Protein AF-A0A4U7D7K3-F1 (afdb_monomer)

pLDDT: mean 75.87, std 16.56, range [34.66, 94.88]

Sequence (155 aa):
MTQQHGRRYEHSLSAELTEATTRDVWLSTVGYSGNSAIGSSDIVVAVAPEAQRRGQNGLYLIEAKKRQAATGKRCSYVFGGSEDDETGVEELLRFINGTPDWATPVVVISFDHRAPIVLDARLLATWLVTSGEVDTATFAEVKDVRASEAERAVC

Structure (mmCIF, N/CA/C/O backbone):
data_AF-A0A4U7D7K3-F1
#
_entry.id   AF-A0A4U7D7K3-F1
#
loop_
_atom_site.group_PDB
_atom_site.id
_atom_site.type_symbol
_atom_site.label_atom_id
_atom_site.label_alt_id
_atom_site.label_comp_id
_atom_site.label_asym_id
_atom_site.label_entity_id
_atom_site.label_seq_id
_atom_site.pdbx_PDB_ins_code
_atom_site.Cartn_x
_atom_site.Cartn_y
_atom_site.Cartn_z
_atom_site.occupancy
_atom_site.B_iso_or_equiv
_atom_site.auth_seq_id
_atom_site.auth_comp_id
_atom_site.auth_asym_id
_atom_site.auth_atom_id
_atom_site.pdbx_PDB_model_num
ATOM 1 N N . MET A 1 1 ? 24.550 3.380 3.953 1.00 37.25 1 MET A N 1
ATOM 2 C CA . MET A 1 1 ? 23.894 4.343 4.878 1.00 37.25 1 MET A CA 1
ATOM 3 C C . MET A 1 1 ? 22.406 4.579 4.556 1.00 37.25 1 MET A C 1
ATOM 5 O O . MET A 1 1 ? 21.781 5.400 5.205 1.00 37.25 1 MET A O 1
ATOM 9 N N . THR A 1 2 ? 21.805 3.843 3.616 1.00 50.66 2 THR A N 1
ATOM 10 C CA . THR A 1 2 ? 20.424 4.011 3.114 1.00 50.66 2 THR A CA 1
ATOM 11 C C . THR A 1 2 ? 19.354 3.296 3.953 1.00 50.66 2 THR A C 1
ATOM 13 O O . THR A 1 2 ? 18.302 3.882 4.197 1.00 50.66 2 THR A O 1
ATOM 16 N N . GL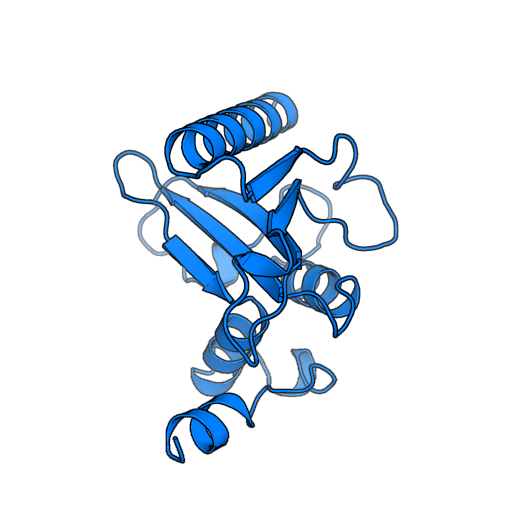N A 1 3 ? 19.636 2.102 4.493 1.00 53.28 3 GLN A N 1
ATOM 17 C CA . GLN A 1 3 ? 18.668 1.328 5.298 1.00 53.28 3 GLN A CA 1
ATOM 18 C C . GLN A 1 3 ? 18.154 2.071 6.549 1.00 53.28 3 GLN A C 1
ATOM 20 O O . GLN A 1 3 ? 16.976 1.983 6.885 1.00 53.28 3 GLN A O 1
ATOM 25 N N . GLN A 1 4 ? 18.997 2.865 7.225 1.00 59.00 4 GLN A N 1
ATOM 26 C CA . GLN A 1 4 ? 18.555 3.656 8.387 1.00 59.00 4 GLN A CA 1
ATOM 27 C C . GLN A 1 4 ? 17.565 4.770 8.015 1.00 59.00 4 GLN A C 1
ATOM 29 O O . GLN A 1 4 ? 16.750 5.155 8.852 1.00 59.00 4 GLN A O 1
ATOM 34 N N . HIS A 1 5 ? 17.628 5.303 6.791 1.00 60.97 5 HIS A N 1
ATOM 35 C CA . HIS A 1 5 ? 16.716 6.356 6.344 1.00 60.97 5 HIS A CA 1
ATOM 36 C C . HIS A 1 5 ? 15.345 5.803 5.940 1.00 60.97 5 HIS A C 1
ATOM 38 O O . HIS A 1 5 ? 14.347 6.453 6.248 1.00 60.97 5 HIS A O 1
ATOM 44 N N . GLY A 1 6 ? 15.293 4.610 5.331 1.00 74.88 6 GLY A N 1
ATOM 45 C CA . GLY A 1 6 ? 14.039 3.901 5.033 1.00 74.88 6 GLY A CA 1
ATOM 46 C C . GLY A 1 6 ? 13.260 3.583 6.308 1.00 74.88 6 GLY A C 1
ATOM 47 O O . GLY A 1 6 ? 12.173 4.114 6.520 1.00 74.88 6 GLY A O 1
ATOM 48 N N . ARG A 1 7 ? 13.914 2.904 7.257 1.00 81.19 7 ARG A N 1
ATOM 49 C CA . ARG A 1 7 ? 13.294 2.527 8.535 1.00 81.19 7 ARG A CA 1
ATOM 50 C C . ARG A 1 7 ? 12.784 3.718 9.352 1.00 81.19 7 ARG A C 1
ATOM 52 O O . ARG A 1 7 ? 11.734 3.649 9.982 1.00 81.19 7 ARG A O 1
ATOM 59 N N . ARG A 1 8 ? 13.513 4.842 9.363 1.00 84.12 8 ARG A N 1
ATOM 60 C CA . ARG A 1 8 ? 13.037 6.075 10.024 1.00 84.12 8 ARG A CA 1
ATOM 61 C C . ARG A 1 8 ? 11.771 6.621 9.371 1.00 84.12 8 ARG A C 1
ATOM 63 O O . ARG A 1 8 ? 10.901 7.116 10.080 1.00 84.12 8 ARG A O 1
ATOM 70 N N . TYR A 1 9 ? 11.684 6.559 8.046 1.00 84.31 9 TYR A N 1
ATOM 71 C CA . TYR A 1 9 ? 10.498 6.996 7.323 1.00 84.31 9 TYR A CA 1
ATOM 72 C C . TYR A 1 9 ? 9.302 6.078 7.595 1.00 84.31 9 TYR A C 1
ATOM 74 O O . TYR A 1 9 ? 8.240 6.595 7.916 1.00 84.31 9 TYR A O 1
ATOM 82 N N . GLU A 1 10 ? 9.481 4.756 7.579 1.00 87.00 10 GLU A N 1
ATOM 83 C CA . GLU A 1 10 ? 8.424 3.793 7.934 1.00 87.00 10 GLU A CA 1
ATOM 84 C C . GLU A 1 10 ? 7.861 4.056 9.339 1.00 87.00 10 GLU A C 1
ATOM 86 O O . GLU A 1 10 ? 6.647 4.107 9.530 1.00 87.00 10 GLU A O 1
ATOM 91 N N . HIS A 1 11 ? 8.735 4.303 10.323 1.00 87.00 11 HIS A N 1
ATOM 92 C CA . HIS A 1 11 ? 8.310 4.669 11.676 1.00 87.00 11 HIS A CA 1
ATOM 93 C C . HIS A 1 11 ? 7.578 6.021 11.728 1.00 87.00 11 HIS A C 1
ATOM 95 O O . HIS A 1 11 ? 6.594 6.139 12.454 1.00 87.00 11 HIS A O 1
ATOM 101 N N . SER A 1 12 ? 8.022 7.025 10.961 1.00 88.56 12 SER A N 1
ATOM 102 C CA . SER A 1 12 ? 7.328 8.320 10.856 1.00 88.56 12 SER A CA 1
ATOM 103 C C . SER A 1 12 ? 5.931 8.153 10.262 1.00 88.56 12 SER A C 1
ATOM 105 O O . SER A 1 12 ? 4.960 8.627 10.839 1.00 88.56 12 SER A O 1
ATOM 107 N N . LEU A 1 13 ? 5.819 7.419 9.152 1.00 89.12 13 LEU A N 1
ATOM 108 C CA . LEU A 1 13 ? 4.550 7.151 8.481 1.00 89.12 13 LEU A CA 1
ATOM 109 C C . LEU A 1 13 ? 3.596 6.357 9.385 1.00 89.12 13 LEU A C 1
ATOM 111 O O . LEU A 1 13 ? 2.416 6.676 9.470 1.00 89.12 13 LEU A O 1
ATOM 115 N N . SER A 1 14 ? 4.104 5.358 10.108 1.00 89.25 14 SER A N 1
ATOM 116 C CA . SER A 1 14 ? 3.335 4.606 11.105 1.00 89.25 14 SER A CA 1
ATOM 117 C C . SER A 1 14 ? 2.802 5.509 12.227 1.00 89.25 14 SER A C 1
ATOM 119 O O . SER A 1 14 ? 1.644 5.366 12.625 1.00 89.25 14 SER A O 1
ATOM 121 N N . ALA A 1 15 ? 3.603 6.463 12.709 1.00 88.19 15 ALA A N 1
ATOM 122 C CA . ALA A 1 15 ? 3.167 7.428 13.716 1.00 88.19 15 ALA A CA 1
ATOM 123 C C . ALA A 1 15 ? 2.086 8.379 13.173 1.00 88.19 15 ALA A C 1
ATOM 125 O O . ALA A 1 15 ? 1.055 8.547 13.821 1.00 88.19 15 ALA A O 1
ATOM 126 N N . GLU A 1 16 ? 2.273 8.922 11.966 1.00 89.31 16 GLU A N 1
ATOM 127 C CA . GLU A 1 16 ? 1.286 9.777 11.288 1.00 89.31 16 GLU A CA 1
ATOM 128 C C . GLU A 1 16 ? -0.048 9.045 11.076 1.00 89.31 16 GLU A C 1
ATOM 130 O O . GLU A 1 16 ? -1.113 9.583 11.373 1.00 89.31 16 GLU A O 1
ATOM 135 N N . LEU A 1 17 ? -0.005 7.788 10.620 1.00 88.44 17 LEU A N 1
ATOM 136 C CA . LEU A 1 17 ? -1.201 6.957 10.469 1.00 88.44 17 LEU A CA 1
ATOM 137 C C . LEU A 1 17 ? -1.885 6.693 11.814 1.00 88.44 17 LEU A C 1
ATOM 139 O O . LEU A 1 17 ? -3.110 6.706 11.884 1.00 88.44 17 LEU A O 1
ATOM 143 N N . THR A 1 18 ? -1.118 6.479 12.884 1.00 89.62 18 THR A N 1
ATOM 144 C CA . THR A 1 18 ? -1.675 6.266 14.230 1.00 89.62 18 THR A CA 1
ATOM 145 C C . THR A 1 18 ? -2.400 7.516 14.726 1.00 89.62 18 THR A C 1
ATOM 147 O O . THR A 1 18 ? -3.488 7.414 15.280 1.00 89.62 18 THR A O 1
ATOM 150 N N . GLU A 1 19 ? -1.829 8.700 14.499 1.00 89.62 19 GLU A N 1
ATOM 151 C CA . GLU A 1 19 ? -2.439 9.978 14.884 1.00 89.62 19 GLU A CA 1
ATOM 152 C C . GLU A 1 19 ? -3.699 10.293 14.062 1.00 89.62 19 GLU A C 1
ATOM 154 O O . GLU A 1 19 ? -4.669 10.842 14.585 1.00 89.62 19 GLU A O 1
ATOM 159 N N . ALA A 1 20 ? -3.710 9.913 12.784 1.00 87.44 20 ALA A N 1
ATOM 160 C CA . ALA A 1 20 ? -4.828 10.151 11.875 1.00 87.44 20 ALA A CA 1
ATOM 161 C C . ALA A 1 20 ? -5.981 9.137 12.006 1.00 87.44 20 ALA A C 1
ATOM 163 O O . ALA A 1 20 ? -7.013 9.301 11.350 1.00 87.44 20 ALA A O 1
ATOM 164 N N . THR A 1 21 ? -5.821 8.076 12.803 1.00 88.44 21 THR A N 1
ATOM 165 C CA . THR A 1 21 ? -6.794 6.979 12.907 1.00 88.44 21 THR A CA 1
ATOM 166 C C . THR A 1 21 ? -7.389 6.847 14.310 1.00 88.44 21 THR A C 1
ATOM 168 O O . THR A 1 21 ? -7.019 7.548 15.249 1.00 88.44 21 THR A O 1
ATOM 171 N N . THR A 1 22 ? -8.413 6.001 14.442 1.00 89.38 22 THR A N 1
ATOM 172 C CA . THR A 1 22 ? -9.131 5.773 15.703 1.00 89.38 22 THR A CA 1
ATOM 173 C C . THR A 1 22 ? -8.705 4.455 16.343 1.00 89.38 22 THR A C 1
ATOM 175 O O . THR A 1 22 ? -7.962 3.663 15.772 1.00 89.38 22 THR A O 1
ATOM 178 N N . ARG A 1 23 ? -9.274 4.163 17.518 1.00 89.06 23 ARG A N 1
ATOM 179 C CA . ARG A 1 23 ? -9.154 2.868 18.210 1.00 89.06 23 ARG A CA 1
ATOM 180 C C . ARG A 1 23 ? -9.601 1.648 17.389 1.00 89.06 23 ARG A C 1
ATOM 182 O O . ARG A 1 23 ? -9.371 0.526 17.824 1.00 89.06 23 ARG A O 1
ATOM 189 N N . ASP A 1 24 ? -10.274 1.868 16.263 1.00 92.38 24 ASP A N 1
ATOM 190 C CA . ASP A 1 24 ? -10.760 0.817 15.371 1.00 92.38 24 ASP A CA 1
ATOM 191 C C . ASP A 1 24 ? -9.711 0.437 14.314 1.00 92.38 24 ASP A C 1
ATOM 193 O O . ASP A 1 24 ? -9.963 -0.418 13.470 1.00 92.38 24 ASP A O 1
ATOM 197 N N . VAL A 1 25 ? -8.534 1.068 14.344 1.00 92.75 25 VAL A N 1
ATOM 198 C CA . VAL A 1 25 ? -7.404 0.765 13.469 1.00 92.75 25 VAL A CA 1
ATOM 199 C C . VAL A 1 25 ? -6.212 0.354 14.323 1.00 92.75 25 VAL A C 1
ATOM 201 O O . VAL A 1 25 ? -5.833 1.034 15.274 1.00 92.75 25 VAL A O 1
ATOM 204 N N . TRP A 1 26 ? -5.602 -0.770 13.967 1.00 93.62 26 TRP A N 1
ATOM 205 C CA . TRP A 1 26 ? -4.327 -1.216 14.507 1.00 93.62 26 TRP A CA 1
ATOM 206 C C . TRP A 1 26 ? -3.293 -1.242 13.390 1.00 93.62 26 TRP A C 1
ATOM 208 O O . TRP A 1 26 ? -3.602 -1.645 12.271 1.00 93.62 26 TRP A O 1
ATOM 218 N N . LEU A 1 27 ? -2.058 -0.842 13.679 1.00 93.50 27 LEU A N 1
ATOM 219 C CA . LEU A 1 27 ? -0.985 -0.888 12.695 1.00 93.50 27 LEU A CA 1
ATOM 220 C C . LEU A 1 27 ? 0.362 -1.236 13.318 1.00 93.50 27 LEU A C 1
ATOM 222 O O . LEU A 1 27 ? 0.592 -1.014 14.508 1.00 93.50 27 LEU A O 1
ATOM 226 N N . SER A 1 28 ? 1.261 -1.777 12.499 1.00 90.25 28 SER A N 1
ATOM 227 C CA . SER A 1 28 ? 2.618 -2.135 12.909 1.00 90.25 28 SER A CA 1
ATOM 228 C C . SER A 1 28 ? 3.586 -2.107 11.730 1.00 90.25 28 SER A C 1
ATOM 230 O O . SER A 1 28 ? 3.208 -2.449 10.610 1.00 90.25 28 SER A O 1
ATOM 232 N N . THR A 1 29 ? 4.838 -1.718 11.980 1.00 89.56 29 THR A N 1
ATOM 233 C CA . THR A 1 29 ? 5.917 -1.837 10.993 1.00 89.56 29 THR A CA 1
ATOM 234 C C . THR A 1 29 ? 6.458 -3.269 10.962 1.00 89.56 29 THR A C 1
ATOM 236 O O . THR A 1 29 ? 6.608 -3.918 12.001 1.00 89.56 29 THR A O 1
ATOM 239 N N . VAL A 1 30 ? 6.792 -3.776 9.777 1.00 85.38 30 VAL A N 1
ATOM 240 C CA . VAL A 1 30 ? 7.366 -5.112 9.594 1.00 85.38 30 VAL A CA 1
ATOM 241 C C . VAL A 1 30 ? 8.885 -4.999 9.562 1.00 85.38 30 VAL A C 1
ATOM 243 O O . VAL A 1 30 ? 9.488 -4.597 8.577 1.00 85.38 30 VAL A O 1
ATOM 246 N N . GLY A 1 31 ? 9.537 -5.359 10.666 1.00 67.25 31 GLY A N 1
ATOM 247 C CA . GLY A 1 31 ? 10.955 -5.044 10.879 1.00 67.25 31 GLY A CA 1
ATOM 248 C C . GLY A 1 31 ? 11.986 -5.698 9.942 1.00 67.25 31 GLY A C 1
ATOM 249 O O . GLY A 1 31 ? 13.157 -5.332 10.046 1.00 67.25 31 GLY A O 1
ATOM 250 N N . TYR A 1 32 ? 11.600 -6.648 9.079 1.00 66.31 32 TYR A N 1
ATOM 251 C CA . TYR A 1 32 ? 12.500 -7.392 8.177 1.00 66.31 32 TYR A CA 1
ATOM 252 C C . TYR A 1 32 ? 11.941 -7.557 6.747 1.00 66.31 32 TYR A C 1
ATOM 254 O O . TYR A 1 32 ? 12.288 -8.527 6.072 1.00 66.31 32 TYR A O 1
ATOM 262 N N . SER A 1 33 ? 11.096 -6.630 6.277 1.00 60.34 33 SER A N 1
ATOM 263 C CA . SER A 1 33 ? 10.426 -6.719 4.965 1.00 60.34 33 SER A CA 1
ATOM 264 C C . SER A 1 33 ? 11.386 -6.934 3.784 1.00 60.34 33 SER A C 1
ATOM 266 O O . SER A 1 33 ? 11.111 -7.736 2.896 1.00 60.34 33 SER A O 1
ATOM 268 N N . GLY A 1 34 ? 12.562 -6.299 3.815 1.00 55.56 34 GLY A N 1
ATOM 269 C CA . GLY A 1 34 ? 13.567 -6.391 2.750 1.00 55.56 34 GLY A CA 1
ATOM 270 C C . GLY A 1 34 ? 14.380 -7.692 2.684 1.00 55.56 34 GLY A C 1
ATOM 271 O O . GLY A 1 34 ? 15.155 -7.854 1.751 1.00 55.56 34 GLY A O 1
ATOM 272 N N . ASN A 1 35 ? 14.246 -8.612 3.650 1.00 51.50 35 ASN A N 1
ATOM 273 C CA . ASN A 1 35 ? 15.077 -9.828 3.725 1.00 51.50 35 ASN A CA 1
ATOM 274 C C . ASN A 1 35 ? 14.266 -11.133 3.627 1.00 51.50 35 ASN A C 1
ATOM 276 O O . ASN A 1 35 ? 14.805 -12.220 3.847 1.00 51.50 35 ASN A O 1
ATOM 280 N N . SER A 1 36 ? 12.963 -11.049 3.344 1.00 52.69 36 SER A N 1
ATOM 281 C CA . SER A 1 36 ? 12.122 -12.224 3.130 1.00 52.69 36 SER A CA 1
ATOM 282 C C . SER A 1 36 ? 12.012 -12.558 1.643 1.00 52.69 36 SER A C 1
ATOM 284 O O . SER A 1 36 ? 11.718 -11.709 0.808 1.00 52.69 36 SER A O 1
ATOM 286 N N . ALA A 1 37 ? 12.183 -13.843 1.315 1.00 51.69 37 ALA A N 1
ATOM 287 C CA . ALA A 1 37 ? 11.938 -14.380 -0.030 1.00 51.69 37 ALA A CA 1
ATOM 288 C C . ALA A 1 37 ? 10.470 -14.226 -0.484 1.00 51.69 37 ALA A C 1
ATOM 290 O O . ALA A 1 37 ? 10.151 -14.381 -1.658 1.00 51.69 37 ALA A O 1
ATOM 291 N N . ILE A 1 38 ? 9.577 -13.924 0.458 1.00 56.75 38 ILE A N 1
ATOM 292 C CA . ILE A 1 38 ? 8.185 -13.559 0.226 1.00 56.75 38 ILE A CA 1
ATOM 293 C C . ILE A 1 38 ? 8.144 -12.031 0.280 1.00 56.75 38 ILE A C 1
ATOM 295 O O . ILE A 1 38 ? 8.596 -11.468 1.275 1.00 56.75 38 ILE A O 1
ATOM 299 N N . GLY A 1 39 ? 7.654 -11.365 -0.772 1.00 60.19 39 GLY A N 1
ATOM 300 C CA . GLY A 1 39 ? 7.470 -9.910 -0.773 1.00 60.19 39 GLY A CA 1
ATOM 301 C C . GLY A 1 39 ? 6.650 -9.494 0.446 1.00 60.19 39 GLY A C 1
ATOM 302 O O . GLY A 1 39 ? 5.482 -9.858 0.552 1.00 60.19 39 GLY A O 1
ATOM 303 N N . SER A 1 40 ? 7.282 -8.815 1.399 1.00 69.56 40 SER A N 1
ATOM 304 C CA . SER A 1 40 ? 6.654 -8.403 2.651 1.00 69.56 40 SER A CA 1
ATOM 305 C C . SER A 1 40 ? 6.406 -6.907 2.605 1.00 69.56 40 SER A C 1
ATOM 307 O O . SER A 1 40 ? 7.288 -6.161 2.210 1.00 69.56 40 SER A O 1
ATOM 309 N N . SER A 1 41 ? 5.236 -6.478 3.074 1.00 86.56 41 SER A N 1
ATOM 310 C CA . SER A 1 41 ? 4.939 -5.063 3.306 1.00 86.56 41 SER A CA 1
ATOM 311 C C . SER A 1 41 ? 5.869 -4.456 4.346 1.00 86.56 41 SER A C 1
ATOM 313 O O . SER A 1 41 ? 6.258 -5.157 5.281 1.00 86.56 41 SER A O 1
ATOM 315 N N . ASP A 1 42 ? 6.087 -3.150 4.272 1.00 88.12 42 ASP A N 1
ATOM 316 C CA . ASP A 1 42 ? 6.754 -2.363 5.311 1.00 88.12 42 ASP A CA 1
ATOM 317 C C . ASP A 1 42 ? 5.841 -2.071 6.508 1.00 88.12 42 ASP A C 1
ATOM 319 O O . ASP A 1 42 ? 6.292 -2.033 7.654 1.00 88.12 42 ASP A O 1
ATOM 323 N N . ILE A 1 43 ? 4.542 -1.862 6.268 1.00 91.81 43 ILE A N 1
ATOM 324 C CA . ILE A 1 43 ? 3.553 -1.566 7.313 1.00 91.81 43 ILE A CA 1
ATOM 325 C C . ILE A 1 43 ? 2.309 -2.424 7.096 1.00 91.81 43 ILE A C 1
ATOM 327 O O . ILE A 1 43 ? 1.794 -2.536 5.987 1.00 91.81 43 ILE A O 1
ATOM 331 N N . VAL A 1 44 ? 1.792 -2.997 8.177 1.00 93.38 44 VAL A N 1
A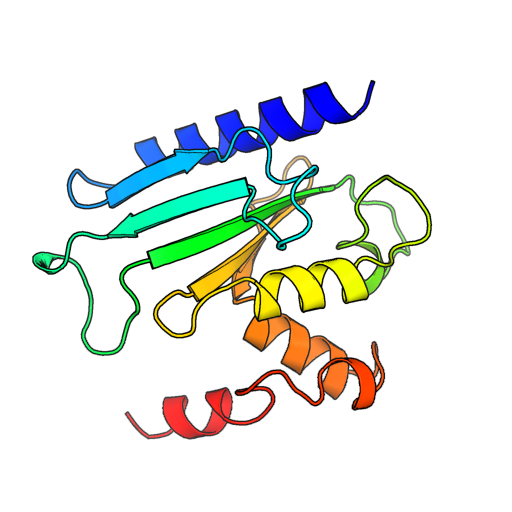TOM 332 C CA . VAL A 1 44 ? 0.501 -3.688 8.203 1.00 93.38 44 VAL A CA 1
ATOM 333 C C . VAL A 1 44 ? -0.506 -2.801 8.913 1.00 93.38 44 VAL A C 1
ATOM 335 O O . VAL A 1 44 ? -0.217 -2.297 9.997 1.00 93.38 44 VAL A O 1
ATOM 338 N N . VAL A 1 45 ? -1.690 -2.637 8.328 1.00 94.31 45 VAL A N 1
ATOM 339 C CA . VAL A 1 45 ? -2.814 -1.910 8.925 1.00 94.31 45 VAL A CA 1
ATOM 340 C C . VAL A 1 45 ? -4.042 -2.810 8.931 1.00 94.31 45 VAL A C 1
ATOM 342 O O . VAL A 1 45 ? -4.502 -3.250 7.881 1.00 94.31 45 VAL A O 1
ATOM 345 N N . ALA A 1 46 ? -4.592 -3.070 10.110 1.00 94.88 46 ALA A N 1
ATOM 346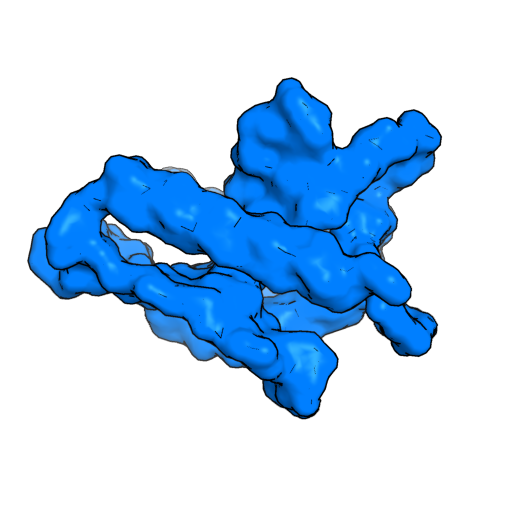 C CA . ALA A 1 46 ? -5.814 -3.830 10.314 1.00 94.88 46 ALA A CA 1
ATOM 347 C C . ALA A 1 46 ? -6.929 -2.914 10.831 1.00 94.88 46 ALA A C 1
ATOM 349 O O . ALA A 1 46 ? -6.726 -2.124 11.750 1.00 94.88 46 ALA A O 1
ATOM 350 N N . VAL A 1 47 ? -8.117 -3.047 10.256 1.00 94.44 47 VAL A N 1
ATOM 351 C CA . VAL A 1 47 ? -9.323 -2.303 10.623 1.00 94.44 47 VAL A CA 1
ATOM 352 C C . VAL A 1 47 ? -10.295 -3.256 11.306 1.00 94.44 47 VAL A C 1
ATOM 354 O O . VAL A 1 47 ? -10.578 -4.341 10.789 1.00 94.44 47 VAL A O 1
ATOM 357 N N . ALA A 1 48 ? -10.819 -2.852 12.459 1.00 92.62 48 ALA A N 1
ATOM 358 C CA . ALA A 1 48 ? -11.797 -3.611 13.222 1.00 92.62 48 ALA A CA 1
ATOM 359 C C . ALA A 1 48 ? -13.028 -3.934 12.352 1.00 92.62 48 ALA A C 1
ATOM 361 O O . ALA A 1 48 ? -13.493 -3.050 11.623 1.00 92.62 48 ALA A O 1
ATOM 362 N N . PRO A 1 49 ? -13.574 -5.164 12.407 1.00 90.44 49 PRO A N 1
ATOM 363 C CA . PRO A 1 49 ? -14.711 -5.576 11.581 1.00 90.44 49 PRO A CA 1
ATOM 364 C C . PRO A 1 49 ? -15.906 -4.618 11.629 1.00 90.44 49 PRO A C 1
ATOM 366 O O . PRO A 1 49 ? -16.554 -4.389 10.613 1.00 90.44 49 PRO A O 1
ATOM 369 N N . GLU A 1 50 ? -16.172 -4.014 12.785 1.00 89.88 50 GLU A N 1
ATOM 370 C CA . GLU A 1 50 ? -17.289 -3.091 13.006 1.00 89.88 50 GLU A CA 1
ATOM 371 C C . GLU A 1 50 ? -17.114 -1.749 12.278 1.00 89.88 50 GLU A C 1
ATOM 373 O O . GLU A 1 50 ? -18.099 -1.066 11.999 1.00 89.88 50 GLU A O 1
ATOM 378 N N . ALA A 1 51 ? -15.872 -1.373 11.964 1.00 87.50 51 ALA A N 1
ATOM 379 C CA . ALA A 1 51 ? -15.527 -0.155 11.237 1.00 87.50 51 ALA A CA 1
ATOM 380 C C . ALA A 1 51 ? -15.331 -0.392 9.727 1.00 87.50 51 ALA A C 1
ATOM 382 O O . ALA A 1 51 ? -15.163 0.566 8.966 1.00 87.50 51 ALA A O 1
ATOM 383 N N . GLN A 1 52 ? -15.363 -1.648 9.270 1.00 87.06 52 GLN A N 1
ATOM 384 C CA . GLN A 1 52 ? -15.222 -1.984 7.855 1.00 87.06 52 GLN A CA 1
ATOM 385 C C . GLN A 1 52 ? -16.495 -1.630 7.081 1.00 87.06 52 GLN A C 1
ATOM 387 O O . GLN A 1 52 ? -17.618 -1.925 7.494 1.00 87.06 52 GLN A O 1
ATOM 392 N N . ARG A 1 53 ? -16.331 -1.027 5.900 1.00 83.56 53 ARG A N 1
ATOM 393 C CA . ARG A 1 53 ? -17.447 -0.863 4.963 1.00 83.56 53 ARG A CA 1
ATOM 394 C C . ARG A 1 53 ? -17.676 -2.172 4.222 1.00 83.56 53 ARG A C 1
ATOM 396 O O . ARG A 1 53 ? -16.734 -2.889 3.891 1.00 83.56 53 ARG A O 1
ATOM 403 N N . ARG A 1 54 ? -18.937 -2.461 3.903 1.00 79.94 54 ARG A N 1
ATOM 404 C CA . ARG A 1 54 ? -19.301 -3.641 3.113 1.00 79.94 54 ARG A CA 1
ATOM 405 C C . ARG A 1 54 ? -18.521 -3.656 1.792 1.00 79.94 54 ARG A C 1
ATOM 407 O O . ARG A 1 54 ? -18.548 -2.672 1.060 1.00 79.94 54 ARG A O 1
ATOM 414 N N . GLY A 1 55 ? -17.865 -4.778 1.502 1.00 75.12 55 GLY A N 1
ATOM 415 C CA . GLY A 1 55 ? -17.064 -4.957 0.287 1.00 75.12 55 GLY A CA 1
ATOM 416 C C . GLY A 1 55 ? -15.655 -4.359 0.350 1.00 75.12 55 GLY A C 1
ATOM 417 O O . GLY A 1 55 ? -14.966 -4.368 -0.662 1.00 75.12 55 GLY A O 1
ATOM 418 N N . GLN A 1 56 ? -15.212 -3.845 1.503 1.00 80.12 56 GLN A N 1
ATOM 419 C CA . GLN A 1 56 ? -13.826 -3.424 1.707 1.00 80.12 56 GLN A CA 1
ATOM 420 C C . GLN A 1 56 ? -13.065 -4.448 2.542 1.00 80.12 56 GLN A C 1
ATOM 422 O O . GLN A 1 56 ? -13.584 -4.964 3.531 1.00 80.12 56 GLN A O 1
ATOM 427 N N . ASN A 1 57 ? -11.815 -4.701 2.160 1.00 84.56 57 ASN A N 1
ATOM 428 C CA . ASN A 1 57 ? -10.913 -5.508 2.966 1.00 84.56 57 ASN A CA 1
ATOM 429 C C . ASN A 1 57 ? -10.574 -4.781 4.273 1.00 84.56 57 ASN A C 1
ATOM 431 O O . ASN A 1 57 ? -10.381 -3.563 4.308 1.00 84.56 57 ASN A O 1
ATOM 435 N N . GLY A 1 58 ? -10.480 -5.559 5.350 1.00 89.88 58 GLY A N 1
ATOM 436 C CA . GLY A 1 58 ? -10.070 -5.082 6.667 1.00 89.88 58 GLY A CA 1
ATOM 437 C C . GLY A 1 58 ? -8.562 -5.012 6.873 1.00 89.88 58 GLY A C 1
ATOM 438 O O . GLY A 1 58 ? -8.124 -4.418 7.850 1.00 89.88 58 GLY A O 1
ATOM 439 N N . LEU A 1 59 ? -7.769 -5.621 5.987 1.00 93.69 59 LEU A N 1
ATOM 440 C CA . LEU A 1 59 ? -6.312 -5.627 6.069 1.00 93.69 59 LEU A CA 1
ATOM 441 C C . LEU A 1 59 ? -5.718 -4.859 4.887 1.00 93.69 59 LEU A C 1
ATOM 443 O O . LEU A 1 59 ? -6.017 -5.164 3.733 1.00 93.69 59 LEU A O 1
ATOM 447 N N . TYR A 1 60 ? -4.839 -3.910 5.186 1.00 93.94 60 TYR A N 1
ATOM 448 C CA . TYR A 1 60 ? -4.044 -3.172 4.215 1.00 93.94 60 TYR A CA 1
ATOM 449 C C . TYR A 1 60 ? -2.572 -3.469 4.468 1.00 93.94 60 TYR A C 1
ATOM 451 O O . TYR A 1 60 ? -2.075 -3.330 5.588 1.00 93.94 60 TYR A O 1
ATOM 459 N N . LEU A 1 61 ? -1.885 -3.890 3.417 1.00 94.00 61 LEU A N 1
ATOM 460 C CA . LEU A 1 61 ? -0.448 -4.107 3.408 1.00 94.00 61 LEU A CA 1
ATOM 461 C C . LEU A 1 61 ? 0.171 -2.925 2.679 1.00 94.00 61 LEU A C 1
ATOM 463 O O . LEU A 1 61 ? -0.237 -2.637 1.561 1.00 94.00 61 LEU A O 1
ATOM 467 N N . ILE A 1 62 ? 1.096 -2.211 3.310 1.00 92.62 62 ILE A N 1
ATOM 468 C CA . ILE A 1 62 ? 1.668 -0.975 2.777 1.00 92.62 62 ILE A CA 1
ATOM 469 C C . ILE A 1 62 ? 3.141 -1.185 2.444 1.00 92.62 62 ILE A C 1
ATOM 471 O O . ILE A 1 62 ? 3.935 -1.517 3.321 1.00 92.62 62 ILE A O 1
ATOM 475 N N . GLU A 1 63 ? 3.489 -0.898 1.197 1.00 90.44 63 GLU A N 1
ATOM 476 C CA . GLU A 1 63 ? 4.855 -0.694 0.725 1.00 90.44 63 GLU A CA 1
ATOM 477 C C . GLU A 1 63 ? 5.164 0.812 0.732 1.00 90.44 63 GLU A C 1
ATOM 479 O O . GLU A 1 63 ? 4.471 1.600 0.077 1.00 90.44 63 GLU A O 1
ATOM 484 N N . ALA A 1 64 ? 6.176 1.242 1.487 1.00 88.19 64 ALA A N 1
ATOM 485 C CA . ALA A 1 64 ? 6.432 2.649 1.778 1.00 88.19 64 ALA A CA 1
ATOM 486 C C . ALA A 1 64 ? 7.710 3.144 1.083 1.00 88.19 64 ALA A C 1
ATOM 488 O O . ALA A 1 64 ? 8.840 2.854 1.473 1.00 88.19 64 ALA A O 1
ATOM 489 N N . LYS A 1 65 ? 7.559 3.993 0.063 1.00 83.25 65 LYS A N 1
ATOM 490 C CA . LYS A 1 65 ? 8.679 4.536 -0.714 1.00 83.25 65 LYS A CA 1
ATOM 491 C C . LYS A 1 65 ? 8.861 6.034 -0.473 1.00 83.25 65 LYS A C 1
ATOM 493 O O . LYS A 1 65 ? 8.103 6.865 -0.971 1.00 83.25 65 LYS A O 1
ATOM 498 N N . LYS A 1 66 ? 9.955 6.412 0.196 1.00 83.06 66 LYS A N 1
ATOM 499 C CA . LYS A 1 66 ? 10.427 7.806 0.207 1.00 83.06 66 LYS A CA 1
ATOM 500 C C . LYS A 1 66 ? 11.336 8.073 -0.990 1.00 83.06 66 LYS A C 1
ATOM 502 O O . LYS A 1 66 ? 12.271 7.309 -1.248 1.00 83.06 66 LYS A O 1
ATOM 507 N N . ARG A 1 67 ? 11.075 9.151 -1.730 1.00 78.31 67 ARG A N 1
ATOM 508 C CA . ARG A 1 67 ? 11.837 9.539 -2.923 1.00 78.31 67 ARG A CA 1
ATOM 509 C C . ARG A 1 67 ? 12.143 11.030 -2.925 1.00 78.31 67 ARG A C 1
ATOM 511 O O . ARG A 1 67 ? 11.361 11.852 -2.462 1.00 78.31 67 ARG A O 1
ATOM 518 N N . GLN A 1 68 ? 13.281 11.379 -3.511 1.00 73.25 68 GLN A N 1
ATOM 519 C CA . GLN A 1 68 ? 13.577 12.760 -3.872 1.00 73.25 68 GLN A CA 1
ATOM 520 C C . GLN A 1 68 ? 13.036 13.018 -5.275 1.00 73.25 68 GLN A C 1
ATOM 522 O O . GLN A 1 68 ? 13.259 12.220 -6.189 1.00 73.25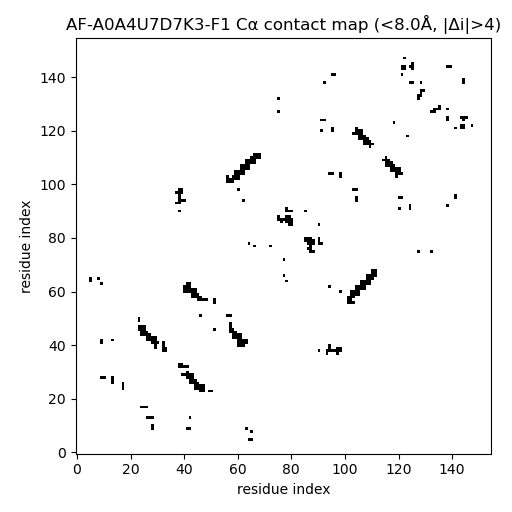 68 GLN A O 1
ATOM 527 N N . ALA A 1 69 ? 12.305 14.118 -5.449 1.00 61.97 69 ALA A N 1
ATOM 528 C CA . ALA A 1 69 ? 11.814 14.521 -6.758 1.00 61.97 69 ALA A CA 1
ATOM 529 C C . ALA A 1 69 ? 13.009 14.958 -7.620 1.00 61.97 69 ALA A C 1
ATOM 531 O O . ALA A 1 69 ? 13.516 16.066 -7.474 1.00 61.97 69 ALA A O 1
ATOM 532 N N . ALA A 1 70 ? 13.480 14.076 -8.500 1.00 59.22 70 ALA A N 1
ATOM 533 C CA . ALA A 1 70 ? 14.483 14.404 -9.504 1.00 59.22 70 ALA A CA 1
ATOM 534 C C . ALA A 1 70 ? 13.787 14.608 -10.853 1.00 59.22 70 ALA A C 1
ATOM 536 O O . ALA A 1 70 ? 13.074 13.725 -11.335 1.00 59.22 70 ALA A O 1
ATOM 537 N N . THR A 1 71 ? 13.987 15.777 -11.458 1.00 50.75 71 THR A N 1
ATOM 538 C CA . THR A 1 71 ? 13.423 16.132 -12.765 1.00 50.75 71 THR A CA 1
ATOM 539 C C . THR A 1 71 ? 13.768 15.069 -13.817 1.00 50.75 71 THR A C 1
ATOM 541 O O . THR A 1 71 ? 14.927 14.682 -13.945 1.00 50.75 71 THR A O 1
ATOM 544 N N . GLY A 1 72 ? 12.771 14.599 -14.578 1.00 52.19 72 GLY A N 1
ATOM 545 C CA . GLY A 1 72 ? 12.962 13.698 -15.726 1.00 52.19 72 GLY A CA 1
ATOM 546 C C . GLY A 1 72 ? 12.861 12.190 -15.451 1.00 52.19 72 GLY A C 1
ATOM 547 O O . GLY A 1 72 ? 12.922 11.415 -16.402 1.00 52.19 72 GLY A O 1
ATOM 548 N N . LYS A 1 73 ? 12.666 11.746 -14.200 1.00 57.16 73 LYS A N 1
ATOM 549 C CA . LYS A 1 73 ? 12.405 10.325 -13.898 1.00 57.16 73 LYS A CA 1
ATOM 550 C C . LYS A 1 73 ? 10.910 10.003 -14.021 1.00 57.16 73 LYS A C 1
ATOM 552 O O . LYS A 1 73 ? 10.085 10.666 -13.397 1.00 57.16 73 LYS A O 1
ATOM 557 N N . ARG A 1 74 ? 10.567 8.996 -14.836 1.00 57.47 74 ARG A N 1
ATOM 558 C CA . ARG A 1 74 ? 9.189 8.491 -15.005 1.00 57.47 74 ARG A CA 1
ATOM 559 C C . ARG A 1 74 ? 8.716 7.702 -13.781 1.00 57.47 74 ARG A C 1
ATOM 561 O O . ARG A 1 74 ? 9.537 7.249 -12.988 1.00 57.47 74 ARG A O 1
ATOM 568 N N . CYS A 1 75 ? 7.400 7.495 -13.672 1.00 54.34 75 CYS A N 1
ATOM 569 C CA . CYS A 1 75 ? 6.752 6.756 -12.579 1.00 54.34 75 CYS A CA 1
ATOM 570 C C . CYS A 1 75 ? 7.341 5.341 -12.383 1.00 54.34 75 CYS A C 1
ATOM 572 O O . CYS A 1 75 ? 7.566 4.921 -11.254 1.00 54.34 75 CYS A O 1
ATOM 574 N N . SER A 1 76 ? 7.713 4.653 -13.468 1.00 52.84 76 SER A N 1
ATOM 575 C CA . SER A 1 76 ? 8.371 3.333 -13.445 1.00 52.84 76 SER A CA 1
ATOM 576 C C . SER A 1 76 ? 9.714 3.304 -12.696 1.00 52.84 76 SER A C 1
ATOM 578 O O . SER A 1 76 ? 10.073 2.285 -12.112 1.00 52.84 76 SER A O 1
ATOM 580 N N . TYR A 1 77 ? 10.426 4.434 -12.620 1.00 56.16 77 TYR A N 1
ATOM 581 C CA . TYR A 1 77 ? 11.656 4.587 -11.832 1.00 56.16 77 TYR A CA 1
ATOM 582 C C . TYR A 1 77 ? 11.404 4.973 -10.368 1.00 56.16 77 TYR A C 1
ATOM 584 O O . TYR A 1 77 ? 12.334 4.963 -9.561 1.00 56.16 77 TYR A O 1
ATOM 592 N N . VAL A 1 78 ? 10.174 5.350 -10.009 1.00 56.69 78 VAL A N 1
ATOM 593 C CA . VAL A 1 78 ? 9.814 5.761 -8.644 1.00 56.69 78 VAL A CA 1
ATOM 594 C C . VAL A 1 78 ? 9.749 4.546 -7.716 1.00 56.69 78 VAL A C 1
ATOM 596 O O . VAL A 1 78 ? 10.029 4.688 -6.528 1.00 56.69 78 VAL A O 1
ATOM 599 N N . PHE A 1 79 ? 9.493 3.347 -8.245 1.00 59.09 79 PHE A N 1
ATOM 600 C CA . PHE A 1 79 ? 9.356 2.132 -7.437 1.00 59.09 79 PHE A CA 1
ATOM 601 C C . PHE A 1 79 ? 10.671 1.424 -7.122 1.00 59.09 79 PHE A C 1
ATOM 603 O O . PHE A 1 79 ? 10.726 0.782 -6.091 1.00 59.09 79 PHE A O 1
ATOM 610 N N . GLY A 1 80 ? 11.747 1.617 -7.896 1.00 56.28 80 GLY A N 1
ATOM 611 C CA . GLY A 1 80 ? 13.000 0.871 -7.694 1.00 56.28 80 GLY A CA 1
ATOM 612 C C . GLY A 1 80 ? 13.594 1.057 -6.295 1.00 56.28 80 GLY A C 1
ATOM 613 O O . GLY A 1 80 ? 13.987 2.174 -5.936 1.00 56.28 80 GLY A O 1
ATOM 614 N N . GLY A 1 81 ? 13.604 -0.013 -5.498 1.00 50.88 81 GLY A N 1
ATOM 615 C CA . GLY A 1 81 ? 14.396 -0.160 -4.283 1.00 50.88 81 GLY A CA 1
ATOM 616 C C . GLY A 1 81 ? 15.890 -0.317 -4.579 1.00 50.88 81 GLY A C 1
ATOM 617 O O . GLY A 1 81 ? 16.305 -0.679 -5.673 1.00 50.88 81 GLY A O 1
ATOM 618 N N . SER A 1 82 ? 16.719 0.055 -3.606 1.00 54.78 82 SER A N 1
ATOM 619 C CA . SER A 1 82 ? 18.175 -0.002 -3.697 1.00 54.78 82 SER A CA 1
ATOM 620 C C . SER A 1 82 ? 18.689 -1.379 -3.274 1.00 54.78 82 SER A C 1
ATOM 622 O O . SER A 1 82 ? 18.903 -1.556 -2.081 1.00 54.78 82 SER A O 1
ATOM 624 N N . GLU A 1 83 ? 18.875 -2.309 -4.208 1.00 46.75 83 GLU A N 1
ATOM 625 C CA . GLU A 1 83 ? 19.876 -3.398 -4.192 1.00 46.75 83 GLU A CA 1
ATOM 626 C C . GLU A 1 83 ? 19.675 -4.300 -5.430 1.00 46.75 83 GLU A C 1
ATOM 628 O O . GLU A 1 83 ? 18.547 -4.515 -5.855 1.00 46.75 83 GLU A O 1
ATOM 633 N N . ASP A 1 84 ? 20.791 -4.738 -6.025 1.00 52.53 84 ASP A N 1
ATOM 634 C CA . ASP A 1 84 ? 20.955 -5.819 -7.013 1.00 52.53 84 ASP A CA 1
ATOM 635 C C . ASP A 1 84 ? 19.872 -5.997 -8.096 1.00 52.53 84 ASP A C 1
ATOM 637 O O . ASP A 1 84 ? 18.993 -6.839 -7.964 1.00 52.53 84 ASP A O 1
ATOM 641 N N . ASP A 1 85 ? 20.010 -5.267 -9.212 1.00 57.94 85 ASP A N 1
ATOM 642 C CA . ASP A 1 85 ? 19.371 -5.497 -10.526 1.00 57.94 85 ASP A CA 1
ATOM 643 C C . ASP A 1 85 ? 17.825 -5.640 -10.595 1.00 57.94 85 ASP A C 1
ATOM 645 O O . ASP A 1 85 ? 17.285 -5.650 -11.701 1.00 57.94 85 ASP A O 1
ATOM 649 N N . GLU A 1 86 ? 17.097 -5.666 -9.471 1.00 65.25 86 GLU A N 1
ATOM 650 C CA . GLU A 1 86 ? 15.630 -5.712 -9.420 1.00 65.25 86 GLU A CA 1
ATOM 651 C C . GLU A 1 86 ? 15.054 -4.337 -9.783 1.00 65.25 86 GLU A C 1
ATOM 653 O O . GLU A 1 86 ? 15.340 -3.293 -9.184 1.00 65.25 86 GLU A O 1
ATOM 658 N N . THR A 1 87 ? 14.209 -4.319 -10.805 1.00 74.12 87 THR A N 1
ATOM 659 C CA . THR A 1 87 ? 13.462 -3.133 -11.203 1.00 74.12 87 THR A CA 1
ATOM 660 C C . THR A 1 87 ? 12.317 -2.875 -10.222 1.00 74.12 87 THR A C 1
ATOM 662 O O . THR A 1 87 ? 11.711 -3.787 -9.667 1.00 74.12 87 THR A O 1
ATOM 665 N N . GLY A 1 88 ? 11.911 -1.611 -10.070 1.00 77.88 88 GLY A N 1
ATOM 666 C CA . GLY A 1 88 ? 10.745 -1.271 -9.241 1.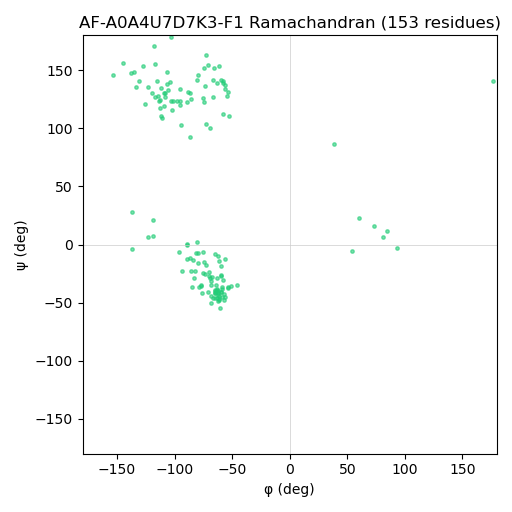00 77.88 88 GLY A CA 1
ATOM 667 C C . GLY A 1 88 ? 9.430 -1.915 -9.694 1.00 77.88 88 GLY A C 1
ATOM 668 O O . GLY A 1 88 ? 8.472 -1.979 -8.930 1.00 77.88 88 GLY A O 1
ATOM 669 N N . VAL A 1 89 ? 9.376 -2.377 -10.943 1.00 80.81 89 VAL A N 1
ATOM 670 C CA . VAL A 1 89 ? 8.239 -3.107 -11.504 1.00 80.81 89 VAL A CA 1
ATOM 671 C C . VAL A 1 89 ? 8.217 -4.550 -10.994 1.00 80.81 89 VAL A C 1
ATOM 673 O O . VAL A 1 89 ? 7.151 -5.037 -10.624 1.00 80.81 89 VAL A O 1
ATOM 676 N N . GLU A 1 90 ? 9.374 -5.211 -10.928 1.00 81.06 90 GLU A N 1
ATOM 677 C CA . GLU A 1 90 ? 9.514 -6.554 -10.347 1.00 81.06 90 GLU A CA 1
ATOM 678 C C . GLU A 1 90 ? 9.209 -6.538 -8.848 1.00 81.06 90 GLU A C 1
ATOM 680 O O . GLU A 1 90 ? 8.449 -7.381 -8.372 1.00 81.06 90 GLU A O 1
ATOM 685 N N . GLU A 1 91 ? 9.682 -5.514 -8.134 1.00 81.31 91 GLU A N 1
ATOM 686 C CA . GLU A 1 91 ? 9.368 -5.316 -6.717 1.00 81.31 91 GLU A CA 1
ATOM 687 C C . GLU A 1 91 ? 7.854 -5.127 -6.493 1.00 81.31 91 GLU A C 1
ATOM 689 O O . GLU A 1 91 ? 7.262 -5.771 -5.624 1.00 81.31 91 GLU A O 1
ATOM 694 N N . LEU A 1 92 ? 7.192 -4.310 -7.325 1.00 85.25 92 LEU A N 1
ATOM 695 C CA . LEU A 1 92 ? 5.739 -4.115 -7.277 1.00 85.25 92 LEU A CA 1
ATOM 696 C C . LEU A 1 92 ? 4.974 -5.418 -7.559 1.00 85.25 92 LEU A C 1
ATOM 698 O O . LEU A 1 92 ? 4.009 -5.729 -6.861 1.00 85.25 92 LEU A O 1
ATOM 702 N N . LEU A 1 93 ? 5.399 -6.189 -8.564 1.00 85.50 93 LEU A N 1
ATOM 703 C CA . LEU A 1 93 ? 4.794 -7.480 -8.892 1.00 85.50 93 LEU A CA 1
ATOM 704 C C . LEU A 1 93 ? 4.953 -8.477 -7.738 1.00 85.50 93 LEU A C 1
ATOM 706 O O . LEU A 1 93 ? 3.983 -9.121 -7.337 1.00 85.50 93 LEU A O 1
ATOM 710 N N . ARG A 1 94 ? 6.158 -8.575 -7.167 1.00 84.69 94 ARG A N 1
ATOM 711 C CA . ARG A 1 94 ? 6.463 -9.427 -6.011 1.00 84.69 94 ARG A CA 1
ATOM 712 C C . ARG A 1 94 ? 5.620 -9.047 -4.798 1.00 84.69 94 ARG A C 1
ATOM 714 O O . ARG A 1 94 ? 5.102 -9.935 -4.123 1.00 84.69 94 ARG A O 1
ATOM 721 N N . PHE A 1 95 ? 5.432 -7.753 -4.550 1.00 87.25 95 PHE A N 1
ATOM 722 C CA . PHE A 1 95 ? 4.580 -7.252 -3.474 1.00 87.25 95 PHE A CA 1
ATOM 723 C C . PHE A 1 95 ? 3.100 -7.613 -3.675 1.00 87.25 95 PHE A C 1
ATOM 725 O O . PHE A 1 95 ? 2.450 -8.116 -2.755 1.00 87.25 95 PHE A O 1
ATOM 732 N N . ILE A 1 96 ? 2.572 -7.422 -4.889 1.00 88.94 96 ILE A N 1
ATOM 733 C CA . ILE A 1 96 ? 1.190 -7.791 -5.225 1.00 88.94 96 ILE A CA 1
ATOM 734 C C . ILE A 1 96 ? 0.982 -9.299 -5.057 1.00 88.94 96 ILE A C 1
ATOM 736 O O . ILE A 1 96 ? 0.029 -9.706 -4.398 1.00 88.94 96 ILE A O 1
ATOM 740 N N . ASN A 1 97 ? 1.886 -10.119 -5.595 1.00 87.25 97 ASN A N 1
ATOM 741 C CA . ASN A 1 97 ? 1.790 -11.579 -5.529 1.00 87.25 97 ASN A CA 1
ATOM 742 C C . ASN A 1 97 ? 2.001 -12.130 -4.111 1.00 87.25 97 ASN A C 1
ATOM 744 O O . ASN A 1 97 ? 1.451 -13.173 -3.764 1.00 87.25 97 ASN A O 1
ATOM 748 N N . GLY A 1 98 ? 2.786 -11.438 -3.281 1.00 86.25 98 GLY A N 1
ATOM 749 C CA . GLY A 1 98 ? 2.951 -11.758 -1.863 1.00 86.25 98 GLY A CA 1
ATOM 750 C C . GLY A 1 98 ? 1.748 -11.365 -0.999 1.00 86.25 98 GLY A C 1
ATOM 751 O O . GLY A 1 98 ? 1.626 -11.837 0.132 1.00 86.25 98 GLY A O 1
ATOM 752 N N . THR A 1 99 ? 0.843 -10.529 -1.517 1.00 88.31 99 THR A N 1
ATOM 753 C CA . THR A 1 99 ? -0.325 -10.045 -0.780 1.00 88.31 99 THR A CA 1
ATOM 754 C C . THR A 1 99 ? -1.517 -10.987 -0.965 1.00 88.31 99 THR A C 1
ATOM 756 O O . THR A 1 99 ? -1.959 -11.194 -2.095 1.00 88.31 99 THR A O 1
ATOM 759 N N . PRO A 1 100 ? -2.101 -11.533 0.118 1.00 87.81 100 PRO A N 1
ATOM 760 C CA . PRO A 1 100 ? -3.261 -12.408 0.003 1.00 87.81 100 PRO A CA 1
ATOM 761 C C . PRO A 1 100 ? -4.499 -11.664 -0.523 1.00 87.81 100 PRO A C 1
ATOM 763 O O . PRO A 1 100 ? -4.682 -10.476 -0.261 1.00 87.81 100 PRO A O 1
ATOM 766 N N . ASP A 1 101 ? -5.400 -12.380 -1.201 1.00 86.38 101 ASP A N 1
ATOM 767 C CA . ASP A 1 101 ? -6.598 -11.804 -1.844 1.00 86.38 101 ASP A CA 1
ATOM 768 C C . ASP A 1 101 ? -7.530 -11.053 -0.873 1.00 86.38 101 ASP A C 1
ATOM 770 O O . ASP A 1 101 ? -8.182 -10.081 -1.248 1.00 86.38 101 ASP A O 1
ATOM 774 N N . TRP A 1 102 ? -7.568 -11.474 0.395 1.00 86.44 102 TRP A N 1
ATOM 775 C CA . TRP A 1 102 ? -8.368 -10.846 1.454 1.00 86.44 102 TRP A CA 1
ATOM 776 C C . TRP A 1 102 ? -7.717 -9.586 2.058 1.00 86.44 102 TRP A C 1
ATOM 778 O O . TRP A 1 102 ? -8.271 -8.983 2.980 1.00 86.44 102 TRP A O 1
ATOM 788 N N . ALA A 1 103 ? -6.553 -9.181 1.545 1.00 90.94 103 ALA A N 1
ATOM 789 C CA . ALA A 1 103 ? -5.865 -7.948 1.893 1.00 90.94 103 ALA A CA 1
ATOM 790 C C . ALA A 1 103 ? -5.740 -7.013 0.681 1.00 90.94 103 ALA A C 1
ATOM 792 O O . ALA A 1 103 ? -5.763 -7.427 -0.483 1.00 90.94 103 ALA A O 1
ATOM 793 N N . THR A 1 104 ? -5.604 -5.721 0.967 1.00 92.44 104 THR A N 1
ATOM 794 C CA . THR A 1 104 ? -5.386 -4.682 -0.040 1.00 92.44 104 THR A CA 1
ATOM 795 C C . THR A 1 104 ? -3.912 -4.281 -0.054 1.00 92.44 104 THR A C 1
ATOM 797 O O . THR A 1 104 ? -3.439 -3.731 0.945 1.00 92.44 104 THR A O 1
ATOM 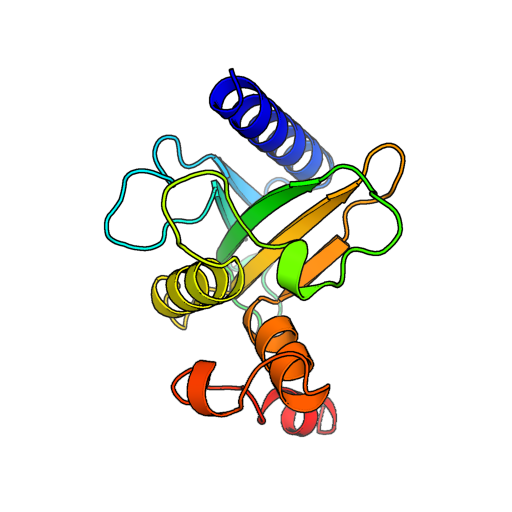800 N N . PRO A 1 105 ? -3.176 -4.521 -1.153 1.00 92.62 105 PRO A N 1
ATOM 801 C CA . PRO A 1 105 ? -1.823 -4.012 -1.306 1.00 92.62 105 PRO A CA 1
ATOM 802 C C . PRO A 1 105 ? -1.874 -2.517 -1.632 1.00 92.62 105 PRO A C 1
ATOM 804 O O . PRO A 1 105 ? -2.527 -2.083 -2.582 1.00 92.62 105 PRO A O 1
ATOM 807 N N . VAL A 1 106 ? -1.171 -1.720 -0.845 1.00 92.94 106 VAL A N 1
ATOM 808 C CA . VAL A 1 106 ? -1.123 -0.265 -0.941 1.00 92.94 106 VAL A CA 1
ATOM 809 C C . VAL A 1 106 ? 0.323 0.159 -1.117 1.00 92.94 106 VAL A C 1
ATOM 811 O O . VAL A 1 106 ? 1.207 -0.306 -0.408 1.00 92.94 106 VAL A O 1
ATOM 814 N N . VAL A 1 107 ? 0.566 1.084 -2.036 1.00 90.12 107 VAL A N 1
ATOM 815 C CA . VAL A 1 107 ? 1.854 1.757 -2.162 1.00 90.12 107 VAL A CA 1
ATOM 816 C C . VAL A 1 107 ? 1.705 3.191 -1.687 1.00 90.12 107 VAL A C 1
ATOM 818 O O . VAL A 1 107 ? 0.831 3.926 -2.155 1.00 90.12 107 VAL A O 1
ATOM 821 N N . VAL A 1 108 ? 2.573 3.596 -0.764 1.00 90.38 108 VAL A N 1
ATOM 822 C CA . VAL A 1 108 ? 2.677 4.979 -0.300 1.00 90.38 108 VAL A CA 1
ATOM 823 C C . VAL A 1 108 ? 3.975 5.568 -0.826 1.00 90.38 108 VAL A C 1
ATOM 825 O O . VAL A 1 108 ? 5.059 5.089 -0.508 1.00 90.38 108 VAL A O 1
ATOM 828 N N . ILE A 1 109 ? 3.869 6.627 -1.626 1.00 86.31 109 ILE A N 1
ATOM 829 C CA . ILE A 1 109 ? 5.015 7.346 -2.179 1.00 86.31 109 ILE A CA 1
ATOM 830 C C . ILE A 1 109 ? 5.068 8.735 -1.557 1.00 86.31 109 ILE A C 1
ATOM 832 O O . ILE A 1 109 ? 4.183 9.562 -1.781 1.00 86.31 109 ILE A O 1
ATOM 836 N N . SER A 1 110 ? 6.136 9.028 -0.823 1.00 85.75 110 SER A N 1
ATOM 837 C CA . SER A 1 110 ? 6.377 10.365 -0.280 1.00 85.75 110 SER A CA 1
ATOM 838 C C . SER A 1 110 ? 7.526 11.055 -0.995 1.00 85.75 110 SER A C 1
ATOM 840 O O . SER A 1 110 ? 8.629 10.516 -1.104 1.00 85.75 110 SER A O 1
ATOM 842 N N . PHE A 1 111 ? 7.268 12.295 -1.406 1.00 82.94 111 PHE A N 1
ATOM 843 C CA . PHE A 1 111 ? 8.282 13.237 -1.860 1.00 82.94 111 PHE A CA 1
ATOM 844 C C . PHE A 1 111 ? 8.504 14.307 -0.797 1.00 82.94 111 PHE A C 1
ATOM 846 O O . PHE A 1 111 ? 7.570 14.685 -0.087 1.00 82.94 111 PHE A O 1
ATOM 853 N N . ASP A 1 112 ? 9.727 14.821 -0.707 1.00 78.94 112 ASP A N 1
ATOM 854 C CA . ASP A 1 112 ? 10.028 15.908 0.222 1.00 78.94 112 ASP A CA 1
ATOM 855 C C . ASP A 1 112 ? 9.108 17.116 -0.039 1.00 78.94 112 ASP A C 1
ATOM 857 O O . ASP A 1 112 ? 8.892 17.529 -1.183 1.00 78.94 112 ASP A O 1
ATOM 861 N N . HIS A 1 113 ? 8.551 17.668 1.043 1.00 79.31 113 HIS A N 1
ATOM 862 C CA . HIS A 1 113 ? 7.636 18.818 1.037 1.00 79.31 113 HIS A CA 1
ATOM 863 C C . HIS A 1 113 ? 6.335 18.625 0.238 1.00 79.31 113 HIS A C 1
ATOM 865 O O . HIS A 1 113 ? 5.713 19.606 -0.174 1.00 79.31 113 HIS A O 1
ATOM 871 N N . ARG A 1 114 ? 5.898 17.380 0.018 1.00 79.62 114 ARG A N 1
ATOM 872 C CA . ARG A 1 114 ? 4.603 17.071 -0.602 1.00 79.62 114 ARG A CA 1
ATOM 873 C C . ARG A 1 114 ? 3.802 16.103 0.254 1.00 79.62 114 ARG A C 1
ATOM 875 O O . ARG A 1 114 ? 4.368 15.301 0.992 1.00 79.62 114 ARG A O 1
ATOM 882 N N . ALA A 1 115 ? 2.481 16.168 0.111 1.00 82.50 115 ALA A N 1
ATOM 883 C CA . ALA A 1 115 ? 1.603 15.158 0.681 1.00 82.50 115 ALA A CA 1
ATOM 884 C C . ALA A 1 115 ? 1.948 13.769 0.099 1.00 82.50 115 ALA A C 1
ATOM 886 O O . ALA A 1 115 ? 2.251 13.683 -1.099 1.00 82.50 115 ALA A O 1
ATOM 887 N N . PRO A 1 116 ? 1.910 12.698 0.912 1.00 85.81 116 PRO A N 1
ATOM 888 C CA . PRO A 1 116 ? 2.068 11.337 0.421 1.00 85.81 116 PRO A CA 1
ATOM 889 C C . PRO A 1 116 ? 1.017 10.996 -0.638 1.00 85.81 116 PRO A C 1
ATOM 891 O O . PRO A 1 116 ? -0.152 11.363 -0.520 1.00 85.81 116 PRO A O 1
ATOM 894 N N . ILE A 1 117 ? 1.438 10.268 -1.666 1.00 87.44 117 ILE A N 1
ATOM 895 C CA . ILE A 1 117 ? 0.556 9.692 -2.675 1.00 87.44 117 ILE A CA 1
ATOM 896 C C . ILE A 1 117 ? 0.269 8.256 -2.248 1.00 87.44 117 ILE A C 1
ATOM 898 O O . ILE A 1 117 ? 1.201 7.479 -2.060 1.00 87.44 117 ILE A O 1
ATOM 902 N N . VAL A 1 118 ? -1.008 7.913 -2.095 1.00 89.81 118 VAL A N 1
ATOM 903 C CA . VAL A 1 118 ? -1.461 6.584 -1.665 1.00 89.81 118 VAL A CA 1
ATOM 904 C C . VAL A 1 118 ? -2.198 5.927 -2.822 1.00 89.81 118 VAL A C 1
ATOM 906 O O . VAL A 1 118 ? -3.156 6.498 -3.345 1.00 89.81 118 VAL A O 1
ATOM 909 N N . LEU A 1 119 ? -1.746 4.748 -3.236 1.00 89.56 119 LEU A N 1
ATOM 910 C CA . LEU A 1 119 ? -2.282 4.028 -4.388 1.00 89.56 119 LEU A CA 1
ATOM 911 C C . LEU A 1 119 ? -2.560 2.577 -4.016 1.00 89.56 119 LEU A C 1
ATOM 913 O O . LEU A 1 119 ? -1.758 1.948 -3.336 1.00 89.56 119 LEU A O 1
ATOM 917 N N . ASP A 1 120 ? -3.662 2.029 -4.518 1.00 91.06 120 ASP A N 1
ATOM 918 C CA . ASP A 1 120 ? -3.821 0.578 -4.595 1.00 91.06 120 ASP A CA 1
ATOM 919 C C . ASP A 1 120 ? -2.798 0.030 -5.605 1.00 91.06 120 ASP A C 1
ATOM 921 O O . 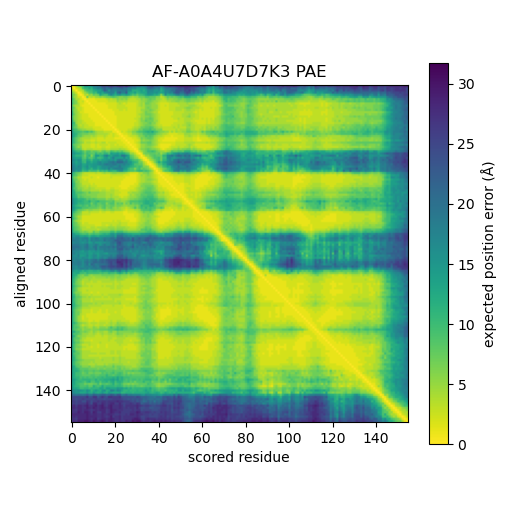ASP A 1 120 ? -2.714 0.511 -6.742 1.00 91.06 120 ASP A O 1
ATOM 925 N N . ALA A 1 121 ? -1.998 -0.950 -5.185 1.00 89.69 121 ALA A N 1
ATOM 926 C CA . ALA A 1 121 ? -0.907 -1.489 -5.989 1.00 89.69 121 ALA A CA 1
ATOM 927 C C . ALA A 1 121 ? -1.407 -2.177 -7.273 1.00 89.69 121 ALA A C 1
ATOM 929 O O . ALA A 1 121 ? -0.763 -2.072 -8.318 1.00 89.69 121 ALA A O 1
ATOM 930 N N . ARG A 1 122 ? -2.574 -2.834 -7.226 1.00 88.75 122 ARG A N 1
ATOM 931 C CA . ARG A 1 122 ? -3.177 -3.518 -8.382 1.00 88.75 122 ARG A CA 1
ATOM 932 C C . ARG A 1 122 ? -3.692 -2.498 -9.400 1.00 88.75 122 ARG A C 1
ATOM 934 O O . ARG A 1 122 ? -3.466 -2.648 -10.603 1.00 88.75 122 ARG A O 1
ATOM 941 N N . LEU A 1 123 ? -4.309 -1.410 -8.930 1.00 86.94 123 LEU A N 1
ATOM 942 C CA . LEU A 1 123 ? -4.733 -0.303 -9.803 1.00 86.94 123 LEU A CA 1
ATOM 943 C C . LEU A 1 123 ? -3.541 0.406 -10.446 1.00 86.94 123 LEU A C 1
ATOM 945 O O . LEU A 1 123 ? -3.574 0.746 -11.628 1.00 86.94 123 LEU A O 1
ATOM 949 N N . LEU A 1 124 ? -2.469 0.606 -9.686 1.00 86.19 124 LEU A N 1
ATOM 950 C CA . LEU A 1 124 ? -1.231 1.166 -10.208 1.00 86.19 124 LEU A CA 1
ATOM 951 C C . LEU A 1 124 ? -0.621 0.272 -11.299 1.00 86.19 124 LEU A C 1
ATOM 953 O O . LEU A 1 124 ? -0.279 0.779 -12.366 1.00 86.19 124 LEU A O 1
ATOM 957 N N . ALA A 1 125 ? -0.523 -1.041 -11.071 1.00 86.00 125 ALA A N 1
ATOM 958 C CA . ALA A 1 125 ? -0.036 -1.990 -12.076 1.00 86.00 125 ALA A CA 1
ATOM 959 C C . ALA A 1 125 ? -0.877 -1.932 -13.363 1.00 86.00 125 ALA A C 1
ATOM 961 O O . ALA A 1 125 ? -0.339 -1.857 -14.468 1.00 86.00 125 ALA A O 1
ATOM 962 N N . THR A 1 126 ? -2.201 -1.854 -13.214 1.00 83.25 126 THR A N 1
ATOM 963 C CA . THR A 1 126 ? -3.139 -1.665 -14.329 1.00 83.25 126 THR A CA 1
ATOM 964 C C . THR A 1 126 ? -2.834 -0.409 -15.132 1.00 83.25 126 THR A C 1
ATOM 966 O O . THR A 1 126 ? -2.755 -0.441 -16.364 1.00 83.25 126 THR A O 1
ATOM 969 N N . TRP A 1 127 ? -2.632 0.710 -14.440 1.00 84.00 127 TRP A N 1
ATOM 970 C CA . TRP A 1 127 ? -2.319 1.980 -15.076 1.00 84.00 127 TRP A CA 1
ATOM 971 C C . TRP A 1 127 ? -0.972 1.937 -15.812 1.00 84.00 127 TRP A C 1
ATOM 973 O O . TRP A 1 127 ? -0.868 2.428 -16.934 1.00 84.00 127 TRP A O 1
ATOM 983 N N . LEU A 1 128 ? 0.053 1.304 -15.233 1.00 82.81 128 LEU A N 1
ATOM 984 C CA . LEU A 1 128 ? 1.371 1.160 -15.865 1.00 82.81 128 LEU A CA 1
ATOM 985 C C . LEU A 1 128 ? 1.308 0.360 -17.174 1.00 82.81 128 LEU A C 1
ATOM 987 O O . LEU A 1 128 ? 1.938 0.743 -18.159 1.00 82.81 128 LEU A O 1
ATOM 991 N N . VAL A 1 129 ? 0.505 -0.706 -17.210 1.00 83.06 129 VAL A N 1
ATOM 992 C CA . VAL A 1 129 ? 0.281 -1.498 -18.429 1.00 83.06 129 VAL A CA 1
ATOM 993 C C . VAL A 1 129 ? -0.503 -0.700 -19.472 1.00 83.06 129 VAL A C 1
ATOM 995 O O . VAL A 1 129 ? -0.110 -0.611 -20.632 1.00 83.06 129 VAL A O 1
ATOM 998 N N . THR A 1 130 ? -1.622 -0.096 -19.069 1.00 80.75 130 THR A N 1
ATOM 999 C CA . THR A 1 130 ? -2.527 0.615 -19.993 1.00 80.75 130 THR A CA 1
ATOM 1000 C C . THR A 1 130 ? -1.937 1.912 -20.548 1.00 80.75 130 THR A C 1
ATOM 1002 O O . THR A 1 130 ? -2.269 2.302 -21.665 1.00 80.75 130 THR A O 1
ATOM 1005 N N . SER A 1 131 ? -1.027 2.556 -19.814 1.00 79.88 131 SER A N 1
ATOM 1006 C CA . SER A 1 131 ? -0.271 3.729 -20.276 1.00 79.88 131 SER A CA 1
ATOM 1007 C C . SER A 1 131 ? 0.914 3.386 -21.189 1.00 79.88 131 SER A C 1
ATOM 1009 O O . SER A 1 131 ? 1.526 4.295 -21.752 1.00 79.88 131 SER A O 1
ATOM 1011 N N . GLY A 1 132 ? 1.238 2.098 -21.360 1.00 79.69 132 GLY A N 1
ATOM 1012 C CA . GLY A 1 132 ? 2.379 1.643 -22.156 1.00 79.69 132 GLY A CA 1
ATOM 1013 C C . GLY A 1 132 ? 3.740 1.879 -21.492 1.00 79.69 132 GLY A C 1
ATOM 1014 O O . GLY A 1 132 ? 4.761 1.833 -22.175 1.00 79.69 132 GLY A O 1
ATOM 1015 N N . GLU A 1 133 ? 3.772 2.147 -20.183 1.00 77.00 133 GLU A N 1
ATOM 1016 C CA . GLU A 1 133 ? 5.021 2.261 -19.414 1.00 77.00 133 GLU A CA 1
ATOM 1017 C C . GLU A 1 133 ? 5.652 0.884 -19.142 1.00 77.00 133 GLU A C 1
ATOM 1019 O O . GLU A 1 133 ? 6.862 0.798 -18.934 1.00 77.00 133 GLU A O 1
ATOM 1024 N N . VAL A 1 134 ? 4.848 -0.186 -19.145 1.00 78.75 134 VAL A N 1
ATOM 1025 C CA . VAL A 1 134 ? 5.276 -1.581 -18.948 1.00 78.75 134 VAL A CA 1
ATOM 1026 C C . VAL A 1 134 ? 4.536 -2.493 -19.936 1.00 78.75 134 VAL A C 1
ATOM 1028 O O . VAL A 1 134 ? 3.389 -2.223 -20.290 1.00 78.75 134 VAL A O 1
ATOM 1031 N N . ASP A 1 135 ? 5.178 -3.578 -20.382 1.00 78.88 135 ASP A N 1
ATOM 1032 C CA . ASP A 1 135 ? 4.528 -4.589 -21.222 1.00 78.88 135 ASP A CA 1
ATOM 1033 C C . ASP A 1 135 ? 3.372 -5.274 -20.468 1.00 78.88 135 ASP A C 1
ATOM 1035 O O . ASP A 1 135 ? 3.474 -5.643 -19.298 1.00 78.88 135 ASP A O 1
ATOM 1039 N N . THR A 1 136 ? 2.269 -5.500 -21.178 1.00 74.94 136 THR A N 1
ATOM 1040 C CA . THR A 1 136 ? 1.156 -6.360 -20.765 1.00 74.94 136 THR A CA 1
ATOM 1041 C C . THR A 1 136 ? 1.579 -7.712 -20.195 1.00 74.94 136 THR A C 1
ATOM 1043 O O . THR A 1 136 ? 0.927 -8.196 -19.270 1.00 74.94 136 THR A O 1
ATOM 1046 N N . ALA A 1 137 ? 2.659 -8.316 -20.702 1.00 79.31 137 ALA A N 1
ATOM 1047 C CA . ALA A 1 137 ? 3.153 -9.598 -20.204 1.00 79.31 137 ALA A CA 1
ATOM 1048 C C . ALA A 1 137 ? 3.618 -9.536 -18.737 1.00 79.31 137 ALA A C 1
ATOM 1050 O O . ALA A 1 137 ? 3.503 -10.526 -18.019 1.00 79.31 137 ALA A O 1
ATOM 1051 N N . THR A 1 138 ? 4.092 -8.377 -18.268 1.00 76.88 138 THR A N 1
ATOM 1052 C CA . THR A 1 138 ? 4.704 -8.224 -16.940 1.00 76.88 138 THR A CA 1
ATOM 1053 C C . THR A 1 138 ? 3.709 -8.387 -15.789 1.00 76.88 138 THR A C 1
ATOM 1055 O O . THR A 1 138 ? 4.083 -8.883 -14.734 1.00 76.88 138 THR A O 1
ATOM 1058 N N . PHE A 1 139 ? 2.438 -8.022 -15.983 1.00 78.69 139 PHE A N 1
ATOM 1059 C CA . PHE A 1 139 ? 1.389 -8.134 -14.956 1.00 78.69 139 PHE A CA 1
ATOM 1060 C C . PHE A 1 139 ? 0.243 -9.069 -15.370 1.00 78.69 139 PHE A C 1
ATOM 1062 O O . PHE A 1 139 ? -0.855 -8.978 -14.824 1.00 78.69 139 PHE A O 1
ATOM 1069 N N . ALA A 1 140 ? 0.471 -9.976 -16.326 1.00 71.88 140 ALA A N 1
ATOM 1070 C CA . ALA A 1 140 ? -0.581 -10.829 -16.888 1.00 71.88 140 ALA A CA 1
ATOM 1071 C C . ALA A 1 140 ? -1.274 -11.735 -15.848 1.00 71.88 140 ALA A C 1
ATOM 1073 O O . ALA A 1 140 ? -2.436 -12.098 -16.025 1.00 71.88 140 ALA A O 1
ATOM 1074 N N . GLU A 1 141 ? -0.574 -12.081 -14.764 1.00 68.19 141 GLU A N 1
ATOM 1075 C CA . GLU A 1 141 ? -1.080 -12.938 -13.684 1.00 68.19 141 GLU A CA 1
ATOM 1076 C C . GLU A 1 141 ? -1.786 -12.165 -12.560 1.00 68.19 141 GLU A C 1
ATOM 1078 O O . GLU A 1 141 ? -2.480 -12.769 -11.739 1.00 68.19 141 GLU A O 1
ATOM 1083 N N . VAL A 1 142 ? -1.660 -10.833 -12.526 1.00 68.31 142 VAL A N 1
ATOM 1084 C CA . VAL A 1 142 ? -2.342 -10.008 -11.526 1.00 68.31 142 VAL A CA 1
ATOM 1085 C C . VAL A 1 142 ? -3.830 -9.956 -11.874 1.00 68.31 142 VAL A C 1
ATOM 1087 O O . VAL A 1 142 ? -4.261 -9.271 -12.806 1.00 68.31 142 VAL A O 1
ATOM 1090 N N . LYS A 1 143 ? -4.639 -10.712 -11.122 1.00 57.38 143 LYS A N 1
ATOM 1091 C CA . LYS A 1 143 ? -6.103 -10.610 -11.178 1.00 57.38 143 LYS A CA 1
ATOM 1092 C C . LYS A 1 143 ? -6.506 -9.169 -10.841 1.00 57.38 143 LYS A C 1
ATOM 1094 O O . LYS A 1 143 ? -5.919 -8.554 -9.958 1.00 57.38 143 LYS A O 1
ATOM 1099 N N . ASP A 1 144 ? -7.487 -8.652 -11.577 1.00 56.47 144 ASP A N 1
ATOM 1100 C CA . ASP A 1 144 ? -7.995 -7.269 -11.552 1.00 56.47 144 ASP A CA 1
ATOM 1101 C C . ASP A 1 144 ? -7.278 -6.206 -12.392 1.00 56.47 144 ASP A C 1
ATOM 1103 O O . ASP A 1 144 ? -7.688 -5.049 -12.346 1.00 56.47 144 ASP A O 1
ATOM 1107 N N . VAL A 1 145 ? -6.368 -6.569 -13.309 1.00 51.03 145 VAL A N 1
ATOM 1108 C CA . VAL A 1 145 ? -5.832 -5.588 -14.285 1.00 51.03 145 VAL A CA 1
ATOM 1109 C C . VAL A 1 145 ? -6.909 -4.999 -15.224 1.00 51.03 145 VAL A C 1
ATOM 1111 O O . VAL A 1 145 ? -6.674 -4.044 -15.956 1.00 51.03 145 VAL A O 1
ATOM 1114 N N . ARG A 1 146 ? -8.132 -5.546 -15.233 1.00 42.91 146 ARG A N 1
ATOM 1115 C CA . ARG A 1 146 ? -9.246 -5.044 -16.064 1.00 42.91 146 ARG A CA 1
ATOM 1116 C C . ARG A 1 146 ? -10.608 -4.973 -15.367 1.00 42.91 146 ARG A C 1
ATOM 1118 O O . ARG A 1 146 ? -11.565 -4.526 -15.991 1.00 42.91 146 ARG A O 1
ATOM 1125 N N . ALA A 1 147 ? -10.735 -5.422 -14.117 1.00 43.34 147 ALA A N 1
ATOM 1126 C CA . ALA A 1 147 ? -12.047 -5.592 -13.479 1.00 43.34 147 ALA A CA 1
ATOM 1127 C C . ALA A 1 147 ? -12.505 -4.369 -12.662 1.00 43.34 147 ALA A C 1
ATOM 1129 O O . ALA A 1 147 ? -13.705 -4.155 -12.490 1.00 43.34 147 ALA A O 1
ATOM 1130 N N . SER A 1 148 ? -11.579 -3.514 -12.217 1.00 41.44 148 SER A N 1
ATOM 1131 C CA . SER A 1 148 ? -11.897 -2.433 -11.274 1.00 41.44 148 SER A CA 1
ATOM 1132 C C . SER A 1 148 ? -12.683 -1.256 -11.867 1.00 41.44 148 SER A C 1
ATOM 1134 O O . SER A 1 148 ? -13.260 -0.472 -11.113 1.00 41.44 148 SER A O 1
ATOM 1136 N N . GLU A 1 149 ? -12.707 -1.096 -13.194 1.00 40.56 149 GLU A N 1
ATOM 1137 C CA . GLU A 1 149 ? -13.547 -0.081 -13.851 1.00 40.56 149 GLU A CA 1
ATOM 1138 C C . GLU A 1 149 ? -14.991 -0.568 -14.049 1.00 40.56 149 GLU A C 1
ATOM 1140 O O . GLU A 1 149 ? -15.922 0.234 -13.992 1.00 40.56 149 GLU A O 1
ATOM 1145 N N . ALA A 1 150 ? -15.200 -1.880 -14.203 1.00 40.09 150 ALA A N 1
ATOM 1146 C CA . ALA A 1 150 ? -16.527 -2.451 -14.423 1.00 40.09 150 ALA A CA 1
ATOM 1147 C C . ALA A 1 150 ? -17.364 -2.524 -13.133 1.00 40.09 150 ALA A C 1
ATOM 1149 O O . ALA A 1 150 ? -18.570 -2.296 -13.182 1.00 40.09 150 ALA A O 1
ATOM 1150 N N . GLU A 1 151 ? -16.752 -2.775 -11.970 1.00 38.78 151 GLU A N 1
ATOM 1151 C CA . GLU A 1 151 ? -17.493 -2.872 -10.699 1.00 38.78 151 GLU A CA 1
ATOM 1152 C C . GLU A 1 151 ? -17.806 -1.518 -10.044 1.00 38.78 151 GLU A C 1
ATOM 1154 O O . GLU A 1 151 ? -18.784 -1.407 -9.305 1.00 38.78 151 GLU A O 1
ATOM 1159 N N . ARG A 1 152 ? -17.049 -0.454 -10.349 1.00 44.16 152 ARG A N 1
ATOM 1160 C CA . ARG A 1 152 ? -17.345 0.903 -9.843 1.00 44.16 152 ARG A CA 1
ATOM 1161 C C . ARG A 1 152 ? -18.451 1.625 -10.614 1.00 44.16 152 ARG A C 1
ATOM 1163 O O . ARG A 1 152 ? -18.976 2.612 -10.113 1.00 44.16 152 ARG A O 1
ATOM 1170 N N . ALA A 1 153 ? -18.810 1.150 -11.805 1.00 36.09 153 ALA A N 1
ATOM 1171 C CA . ALA A 1 153 ? -19.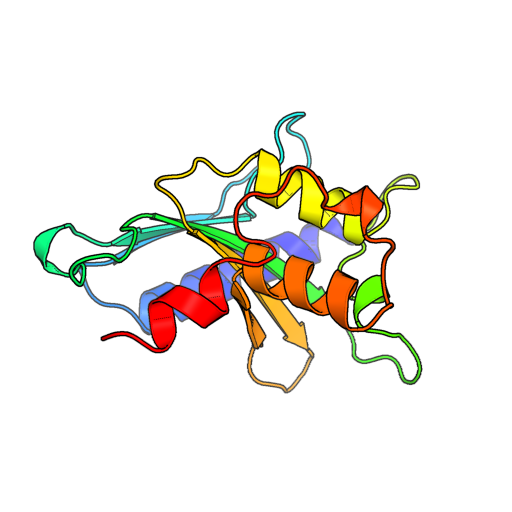865 1.740 -12.629 1.00 36.09 153 ALA A CA 1
ATOM 1172 C C . ALA A 1 153 ? -21.271 1.169 -12.341 1.00 36.09 153 ALA A C 1
ATOM 1174 O O . ALA A 1 153 ? -22.233 1.585 -12.985 1.00 36.09 153 ALA A O 1
ATOM 1175 N N . VAL A 1 154 ? -21.403 0.213 -11.408 1.00 38.06 154 VAL A N 1
ATOM 1176 C CA . VAL A 1 154 ? -22.645 -0.561 -11.189 1.00 38.06 154 VAL A CA 1
ATOM 1177 C C . VAL A 1 154 ? -23.193 -0.462 -9.748 1.00 38.06 154 VAL A C 1
ATOM 1179 O O . VAL A 1 154 ? -24.189 -1.109 -9.436 1.00 38.06 154 VAL A O 1
ATOM 1182 N N . CYS A 1 155 ? -22.627 0.382 -8.876 1.00 34.66 155 CYS A N 1
ATOM 1183 C CA . CYS A 1 155 ? -23.199 0.671 -7.549 1.00 34.66 155 CYS A CA 1
ATOM 1184 C C . CYS A 1 155 ? -23.491 2.161 -7.351 1.00 34.66 155 CYS A C 1
ATOM 1186 O O . CYS A 1 155 ? -22.549 2.966 -7.516 1.00 34.66 155 CYS A O 1
#

Mean predicted aligned error: 9.09 Å

Nearest PDB structures (foldseek):
  8tl0-assembly1_K  TM=5.848E-01  e=5.697E+00  Haliangium ochraceum

Solvent-accessible surface area (backbone atoms only — not comparable to full-atom values): 9198 Å² total; per-residue (Å²): 130,62,69,68,56,54,55,52,47,53,53,50,51,53,50,53,51,57,73,76,49,56,94,52,49,47,74,49,74,42,94,58,28,92,76,47,99,54,40,46,42,41,30,43,38,41,42,38,75,91,74,47,55,91,96,52,66,43,33,38,35,28,41,78,43,81,46,78,89,57,91,90,67,56,73,71,64,69,53,44,63,95,66,84,95,54,48,17,60,57,54,49,49,40,37,51,74,50,45,55,89,74,40,41,48,30,35,37,41,34,38,81,99,49,78,68,46,76,41,52,44,58,61,48,53,27,48,37,35,77,72,64,79,39,63,64,76,81,54,67,84,51,81,58,58,76,48,67,69,64,62,66,74,74,114

Radius of gyration: 15.82 Å; Cα contacts (8 Å, |Δi|>4): 218; chains: 1; bounding box: 47×33×40 Å

Foldseek 3Di:
DVVVVQLVVLVVVVVVVVV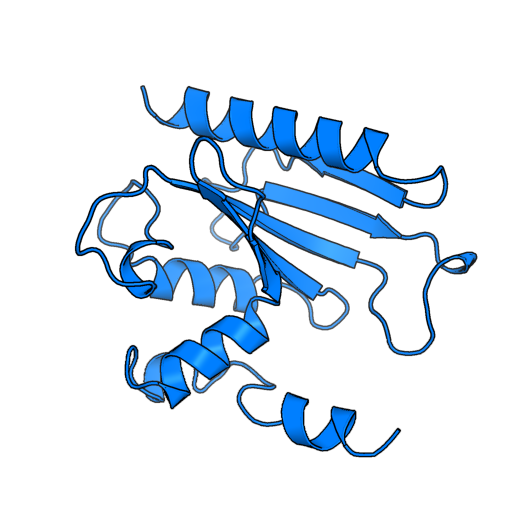VDDPQKDKDADPQQPPDPQRAARMKIAGHPVPDDPPDARIEGEHEFEDEDDPPDDPQQSQDDDDDPDGRLNSLLSNLVSDDPSYFYWYWYDYPPDDIDIDGSLVVNLCCCVVVVDPCVSCVPRPPSPCVVVVVVPD

Secondary structure (DSSP, 8-state):
--HHHHHHHHHHHHHHHHHHS-TTEEEEE-TTGGG-SS---SEEEEE-GGGPPTT--SEEEEEEEEE---TT--GGGTS--SSTT--HHHHHHHHHHHS-TTEEEEEEEEETTSPPEEEEHHHHHHHHHHTTSS-GGGGTTSTTTTTHHHHHT--